Protein AF-A0A3M0YSV9-F1 (afdb_monomer)

Mean predicted aligned error: 3.18 Å

Sequence (47 aa):
MPNTRHIVLLPGDGIGPEVVAEARKVLEAVADAFDRSLSFEERLIGH

Solvent-accessible surface area (backbone atoms only — not comparable to full-atom values): 2904 Å² total; per-residue (Å²): 128,86,81,62,47,79,43,78,44,66,35,46,62,89,66,28,50,64,54,47,54,53,52,48,53,53,52,52,55,50,21,64,76,66,80,46,53,72,46,79,46,81,49,92,52,70,135

pLDDT: mean 94.68, std 8.61, range [53.62, 98.75]

Radius of gyration: 12.09 Å; Cα contacts (8 Å, |Δi|>4): 53; chains: 1; bounding box: 24×18×31 Å

Foldseek 3Di:
DADEAEDEQEQEDDCSVVVSVVVVVVVVVVCVVVVHHYDYHYDYDYD

Structure (mmCIF, N/CA/C/O backbone):
data_AF-A0A3M0YSV9-F1
#
_entry.id   AF-A0A3M0YSV9-F1
#
loop_
_atom_site.group_PDB
_atom_site.id
_atom_site.type_symbol
_atom_site.label_atom_id
_atom_site.label_alt_id
_atom_site.label_comp_id
_atom_site.label_asym_id
_atom_site.label_entity_id
_atom_site.label_seq_id
_atom_site.pdbx_PDB_ins_code
_atom_site.Cartn_x
_atom_site.Cartn_y
_atom_site.Cartn_z
_atom_site.occupancy
_atom_site.B_iso_or_equiv
_atom_site.auth_seq_id
_atom_site.auth_comp_id
_atom_site.auth_asym_id
_atom_site.auth_atom_id
_atom_site.pdbx_PDB_model_num
ATOM 1 N N . MET A 1 1 ? -6.242 11.696 19.154 1.00 53.62 1 MET A N 1
ATOM 2 C CA . MET A 1 1 ? -6.064 11.352 17.727 1.00 53.62 1 MET A CA 1
ATOM 3 C C . MET A 1 1 ? -5.178 10.119 17.683 1.00 53.62 1 MET A C 1
ATOM 5 O O . MET A 1 1 ? -4.140 10.169 18.338 1.00 53.62 1 MET A O 1
ATOM 9 N N . PRO A 1 2 ? -5.581 9.006 17.047 1.00 65.62 2 PRO A N 1
ATOM 10 C CA . PRO A 1 2 ? -4.677 7.871 16.893 1.00 65.62 2 PRO A CA 1
ATOM 11 C C . PRO A 1 2 ? -3.415 8.339 16.155 1.00 65.62 2 PRO A C 1
ATOM 13 O O . PRO A 1 2 ? -3.488 9.162 15.244 1.00 65.62 2 PRO A O 1
ATOM 16 N N . ASN A 1 3 ? -2.249 7.890 16.616 1.00 83.62 3 ASN A N 1
ATOM 17 C CA . ASN A 1 3 ? -0.965 8.292 16.051 1.00 83.62 3 ASN A CA 1
ATOM 18 C C . ASN A 1 3 ? -0.749 7.553 14.720 1.00 83.62 3 ASN A C 1
ATOM 20 O O . ASN A 1 3 ? -0.262 6.418 14.713 1.00 83.62 3 ASN A O 1
ATOM 24 N N . THR A 1 4 ? -1.180 8.166 13.616 1.00 92.69 4 THR A N 1
ATOM 25 C CA . THR A 1 4 ? -1.025 7.620 12.262 1.00 92.69 4 THR A CA 1
ATOM 26 C C . THR A 1 4 ? 0.445 7.599 11.865 1.00 92.69 4 THR A C 1
ATOM 28 O O . THR A 1 4 ? 1.113 8.632 11.883 1.00 92.69 4 THR A O 1
ATOM 31 N N . ARG A 1 5 ? 0.956 6.424 11.483 1.00 95.69 5 ARG A N 1
ATOM 32 C CA . ARG A 1 5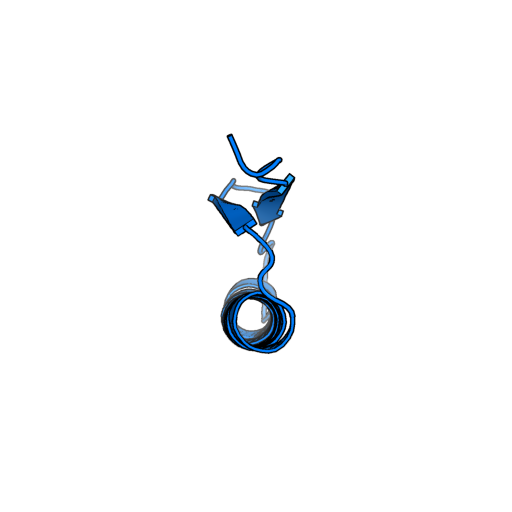 ? 2.327 6.284 10.976 1.00 95.69 5 ARG A CA 1
ATOM 33 C C . ARG A 1 5 ? 2.346 6.456 9.463 1.00 95.69 5 ARG A C 1
ATOM 35 O O . ARG A 1 5 ? 1.645 5.737 8.758 1.00 95.69 5 ARG A O 1
ATOM 42 N N . HIS A 1 6 ? 3.174 7.381 8.995 1.00 97.19 6 HIS A N 1
ATOM 43 C CA . HIS A 1 6 ? 3.353 7.672 7.580 1.00 97.19 6 HIS A CA 1
ATOM 44 C C . HIS A 1 6 ? 4.460 6.804 6.975 1.00 97.19 6 HIS A C 1
ATOM 46 O O . HIS A 1 6 ? 5.567 6.749 7.515 1.00 97.19 6 HIS A O 1
ATOM 52 N N . ILE A 1 7 ? 4.166 6.142 5.859 1.00 97.94 7 ILE A N 1
ATOM 53 C CA . ILE A 1 7 ? 5.078 5.255 5.137 1.00 97.94 7 ILE A CA 1
ATOM 54 C C . ILE A 1 7 ? 5.209 5.771 3.705 1.00 97.94 7 ILE A C 1
ATOM 56 O O . ILE A 1 7 ? 4.220 5.885 2.986 1.00 97.94 7 ILE A O 1
ATOM 60 N N . VAL A 1 8 ? 6.437 6.056 3.275 1.00 98.19 8 VAL A N 1
ATOM 61 C CA . VAL A 1 8 ? 6.711 6.378 1.870 1.00 98.19 8 VAL A CA 1
ATOM 62 C C . VAL A 1 8 ? 6.978 5.074 1.124 1.00 98.19 8 VAL A C 1
ATOM 64 O O . VAL A 1 8 ? 7.849 4.299 1.520 1.00 98.19 8 VAL A O 1
ATOM 67 N N . LEU A 1 9 ? 6.226 4.832 0.057 1.00 98.44 9 LEU A N 1
ATOM 68 C CA . LEU A 1 9 ? 6.399 3.701 -0.842 1.00 98.44 9 LEU A CA 1
ATOM 69 C C . LEU A 1 9 ? 7.263 4.136 -2.026 1.00 98.44 9 LEU A C 1
ATOM 71 O O . LEU A 1 9 ? 6.950 5.098 -2.727 1.00 98.44 9 LEU A O 1
ATOM 75 N N . LEU A 1 10 ? 8.358 3.413 -2.232 1.00 98.25 10 LEU A N 1
ATOM 76 C CA . LEU A 1 10 ? 9.341 3.660 -3.280 1.00 98.25 10 LEU A CA 1
ATOM 77 C C . LEU A 1 10 ? 9.427 2.412 -4.169 1.00 98.25 10 LEU A C 1
ATOM 79 O O . LEU A 1 10 ? 10.278 1.558 -3.921 1.00 98.25 10 LEU A O 1
ATOM 83 N N . PRO A 1 11 ? 8.513 2.255 -5.146 1.00 97.31 11 PRO A N 1
ATOM 84 C CA . PRO A 1 11 ? 8.372 1.018 -5.909 1.00 97.31 11 PRO A CA 1
ATOM 85 C C . PRO A 1 11 ? 9.587 0.677 -6.777 1.00 97.31 11 PRO A C 1
ATOM 87 O O . PRO A 1 11 ? 9.838 -0.501 -6.992 1.00 97.31 11 PRO A O 1
ATOM 90 N N . GLY A 1 12 ? 10.373 1.662 -7.219 1.00 97.25 12 GLY A N 1
ATOM 91 C CA . GLY A 1 12 ? 11.556 1.405 -8.041 1.00 97.25 12 GLY A CA 1
ATOM 92 C C . GLY A 1 12 ? 11.219 0.835 -9.423 1.00 97.25 12 GLY A C 1
ATOM 93 O O . GLY A 1 12 ? 10.126 1.044 -9.948 1.00 97.25 12 GLY A O 1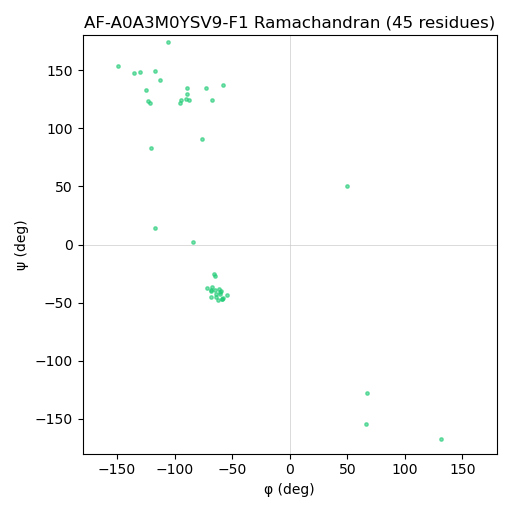
ATOM 94 N N . ASP A 1 13 ? 12.176 0.102 -9.990 1.00 96.81 13 ASP A N 1
ATOM 95 C CA . ASP A 1 13 ? 12.123 -0.455 -11.344 1.00 96.81 13 ASP A CA 1
ATOM 96 C C . ASP A 1 13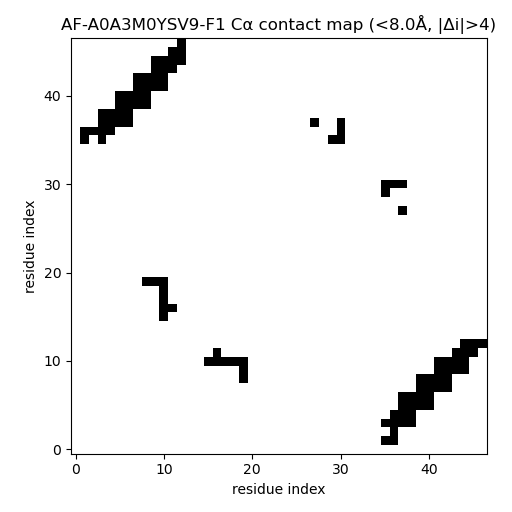 ? 11.865 -1.978 -11.353 1.00 96.81 13 ASP A C 1
ATOM 98 O O . ASP A 1 13 ? 11.886 -2.658 -10.322 1.00 96.81 13 ASP A O 1
ATOM 102 N N . GLY A 1 14 ? 11.683 -2.551 -12.547 1.00 96.25 14 GLY A N 1
ATOM 103 C CA . GLY A 1 14 ? 11.500 -3.994 -12.726 1.00 96.25 14 GLY A CA 1
ATOM 104 C C . GLY A 1 14 ? 10.181 -4.476 -12.123 1.00 96.25 14 GLY A C 1
ATOM 105 O O . GLY A 1 14 ? 9.140 -3.919 -12.437 1.00 96.25 14 GLY A O 1
ATOM 106 N N . ILE A 1 15 ? 10.237 -5.501 -11.264 1.00 97.69 15 ILE A N 1
ATOM 107 C CA . ILE A 1 15 ? 9.058 -6.065 -10.570 1.00 97.69 15 ILE A CA 1
ATOM 108 C C . ILE A 1 15 ? 8.679 -5.308 -9.282 1.00 97.69 15 ILE A C 1
ATOM 110 O O . ILE A 1 15 ? 7.832 -5.755 -8.503 1.00 97.69 15 ILE A O 1
ATOM 114 N N . GLY A 1 16 ? 9.406 -4.233 -8.972 1.00 97.25 16 GLY A N 1
ATOM 115 C CA . GLY A 1 16 ? 9.249 -3.476 -7.737 1.00 97.25 16 GLY A CA 1
ATOM 116 C C . GLY A 1 16 ? 7.836 -2.907 -7.533 1.00 97.25 16 GLY A C 1
ATOM 117 O O . GLY A 1 16 ? 7.278 -3.126 -6.452 1.00 97.25 16 GLY A O 1
ATOM 118 N N . PRO A 1 17 ? 7.204 -2.266 -8.541 1.00 97.81 17 PRO A N 1
ATOM 119 C CA . PRO A 1 17 ? 5.821 -1.796 -8.445 1.00 97.81 17 PRO A CA 1
ATOM 120 C C . PRO A 1 17 ? 4.819 -2.889 -8.057 1.00 97.81 17 PRO A C 1
ATOM 122 O O . PRO A 1 17 ? 3.980 -2.670 -7.182 1.00 97.81 17 PRO A O 1
ATOM 125 N N . GLU A 1 18 ? 4.923 -4.080 -8.644 1.00 98.44 18 GLU A N 1
ATOM 126 C CA . GLU A 1 18 ? 4.018 -5.197 -8.376 1.00 98.44 18 GLU A CA 1
ATOM 127 C C . GLU A 1 18 ? 4.194 -5.736 -6.953 1.00 98.44 18 GLU A C 1
ATOM 129 O O . GLU A 1 18 ? 3.215 -5.938 -6.234 1.00 98.44 18 GLU A O 1
ATOM 134 N N . VAL A 1 19 ? 5.438 -5.925 -6.505 1.00 98.38 19 VAL A N 1
ATOM 135 C CA . VAL A 1 19 ? 5.722 -6.440 -5.156 1.00 98.38 19 VAL A CA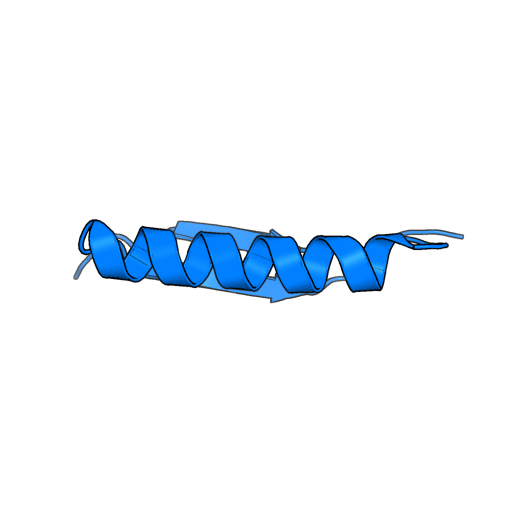 1
ATOM 136 C C . VAL A 1 19 ? 5.332 -5.426 -4.078 1.00 98.38 19 VAL A C 1
ATOM 138 O O . VAL A 1 19 ? 4.768 -5.806 -3.049 1.00 98.38 19 VAL A O 1
ATOM 141 N N . VAL A 1 20 ? 5.588 -4.133 -4.302 1.00 98.44 20 VAL A N 1
ATOM 142 C CA . VAL A 1 20 ? 5.223 -3.068 -3.356 1.00 98.44 20 VAL A CA 1
ATOM 143 C C . VAL A 1 20 ? 3.706 -2.906 -3.253 1.00 98.44 20 VAL A C 1
ATOM 145 O O . VAL A 1 20 ? 3.199 -2.703 -2.146 1.00 98.44 20 VAL A O 1
ATOM 148 N N . ALA A 1 21 ? 2.967 -3.074 -4.353 1.00 98.44 21 ALA A N 1
ATOM 149 C CA . ALA A 1 21 ? 1.506 -3.073 -4.326 1.00 98.44 21 ALA A CA 1
ATOM 150 C C . ALA A 1 21 ? 0.943 -4.198 -3.438 1.00 98.44 21 ALA A C 1
ATOM 152 O O . ALA A 1 21 ? 0.035 -3.956 -2.640 1.00 98.44 21 ALA A O 1
ATOM 153 N N . GLU A 1 22 ? 1.498 -5.411 -3.507 1.00 98.75 22 GLU A N 1
ATOM 154 C CA . GLU A 1 22 ? 1.065 -6.511 -2.632 1.00 98.75 22 GLU A CA 1
ATOM 155 C C . GLU A 1 22 ? 1.509 -6.311 -1.175 1.00 98.75 22 GLU A C 1
ATOM 157 O O . GLU A 1 22 ? 0.736 -6.573 -0.250 1.00 98.75 22 GLU A O 1
ATOM 162 N N . ALA A 1 23 ? 2.710 -5.772 -0.942 1.00 98.62 23 ALA A N 1
ATOM 163 C CA . ALA A 1 23 ? 3.172 -5.431 0.403 1.00 98.62 23 ALA A CA 1
ATOM 164 C C . ALA A 1 23 ? 2.250 -4.402 1.078 1.00 98.62 23 ALA A C 1
ATOM 166 O O . ALA A 1 23 ? 1.929 -4.540 2.260 1.00 98.62 23 ALA A O 1
ATOM 167 N N . ARG A 1 24 ? 1.767 -3.406 0.323 1.00 98.50 24 ARG A N 1
ATOM 168 C CA . ARG A 1 24 ? 0.785 -2.431 0.808 1.00 98.50 24 ARG A CA 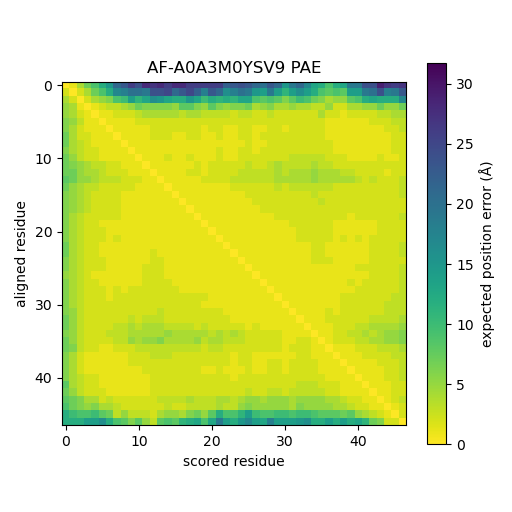1
ATOM 169 C C . ARG A 1 24 ? -0.501 -3.109 1.287 1.00 98.50 24 ARG A C 1
ATOM 171 O O . ARG A 1 24 ? -0.936 -2.816 2.396 1.00 98.50 24 ARG A O 1
ATOM 178 N N . LYS A 1 25 ? -1.060 -4.059 0.526 1.00 98.62 25 LYS A N 1
ATOM 179 C CA . LYS A 1 25 ? -2.276 -4.797 0.933 1.00 98.62 25 LYS A CA 1
ATOM 180 C C . LYS A 1 25 ? -2.073 -5.575 2.232 1.00 98.62 25 LYS A C 1
ATOM 182 O O . LYS A 1 25 ? -2.949 -5.593 3.092 1.00 98.62 25 LYS A O 1
ATOM 187 N N . VAL A 1 26 ? -0.908 -6.205 2.398 1.00 98.56 26 VAL A N 1
ATOM 188 C CA . VAL A 1 26 ? -0.564 -6.907 3.645 1.00 98.56 26 VAL A CA 1
ATOM 189 C C . VAL A 1 26 ? -0.472 -5.922 4.813 1.00 98.56 26 VAL A C 1
ATOM 191 O O . VAL A 1 26 ? -0.985 -6.207 5.893 1.00 98.56 26 VAL A O 1
ATOM 194 N N . LEU A 1 27 ? 0.145 -4.755 4.610 1.00 98.25 27 LEU A N 1
ATOM 195 C CA . LEU A 1 27 ? 0.243 -3.720 5.642 1.00 98.25 27 LEU A CA 1
ATOM 196 C C . LEU A 1 27 ? -1.124 -3.144 6.024 1.00 98.25 27 LEU A C 1
ATOM 198 O O . LEU A 1 27 ? -1.352 -2.914 7.208 1.00 98.25 27 LEU A O 1
ATOM 202 N N . GLU A 1 28 ? -2.024 -2.947 5.062 1.00 98.12 28 GLU A N 1
ATOM 203 C CA . GLU A 1 28 ? -3.415 -2.541 5.304 1.00 98.12 28 GLU A CA 1
ATOM 204 C C . GLU A 1 28 ? -4.155 -3.606 6.131 1.00 98.12 28 GLU A C 1
ATOM 206 O O . GLU A 1 28 ? -4.704 -3.291 7.184 1.00 98.12 28 GLU A 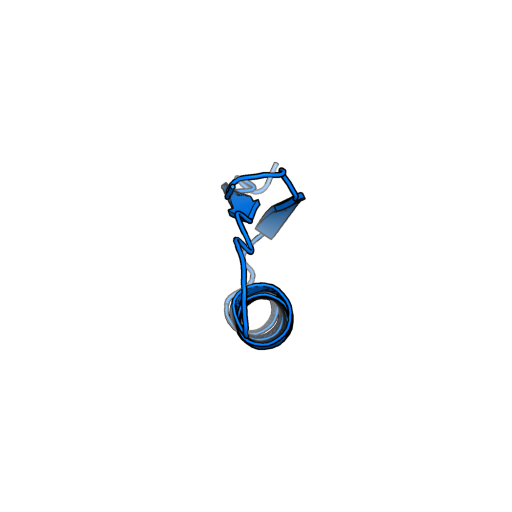O 1
ATOM 211 N N . ALA A 1 29 ? -4.054 -4.887 5.761 1.00 98.38 29 ALA A N 1
ATOM 212 C CA . ALA A 1 29 ? -4.666 -5.977 6.524 1.00 98.38 29 ALA A CA 1
ATOM 213 C C . ALA A 1 29 ? -4.120 -6.090 7.963 1.00 98.38 29 ALA A C 1
ATOM 215 O O . ALA A 1 29 ? -4.867 -6.354 8.905 1.00 98.38 29 ALA A O 1
ATOM 216 N N . VAL A 1 30 ? -2.814 -5.875 8.159 1.00 97.44 30 VAL A N 1
ATOM 217 C CA . VAL A 1 30 ? -2.196 -5.824 9.495 1.00 97.44 30 VAL A CA 1
ATOM 218 C C . VAL A 1 30 ? -2.652 -4.583 10.267 1.00 97.44 30 VAL A C 1
ATOM 220 O O . VAL A 1 30 ? -2.882 -4.662 11.472 1.00 97.44 30 VAL A O 1
ATOM 223 N N . ALA A 1 31 ? -2.790 -3.433 9.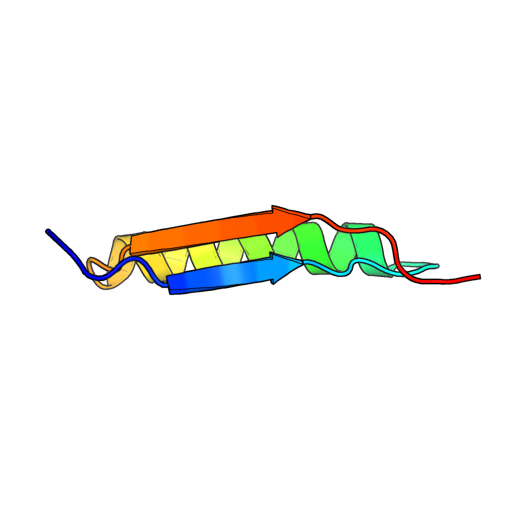609 1.00 96.62 31 ALA A N 1
ATOM 224 C CA . ALA A 1 31 ? -3.289 -2.216 10.240 1.00 96.62 31 ALA A CA 1
ATOM 225 C C . ALA A 1 31 ? -4.697 -2.435 10.813 1.00 96.62 31 ALA A C 1
ATOM 227 O O . ALA A 1 31 ? -4.921 -2.157 11.994 1.00 96.62 31 ALA A O 1
ATOM 228 N N . ASP A 1 32 ? -5.578 -3.047 10.021 1.00 96.50 32 ASP A N 1
ATOM 229 C CA . ASP A 1 32 ? -6.945 -3.388 10.414 1.00 96.50 32 ASP A CA 1
ATOM 230 C C . ASP A 1 32 ? -6.975 -4.421 11.552 1.00 96.50 32 ASP A C 1
ATOM 232 O O . ASP A 1 32 ? -7.687 -4.247 12.541 1.00 96.50 32 ASP A O 1
ATOM 236 N N . ALA A 1 33 ? -6.157 -5.476 11.467 1.00 98.00 33 ALA A N 1
ATOM 237 C CA . ALA A 1 33 ? -6.133 -6.549 12.464 1.00 98.00 33 ALA A CA 1
ATOM 238 C C . ALA A 1 33 ? -5.652 -6.103 13.859 1.00 98.00 33 ALA A C 1
ATOM 240 O O . ALA A 1 33 ? -5.995 -6.733 14.860 1.00 98.00 33 ALA A O 1
A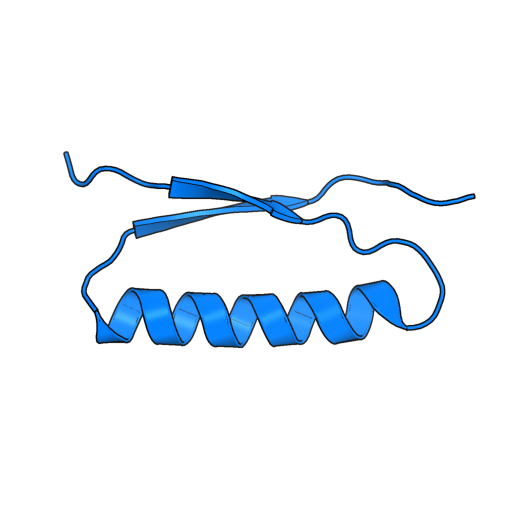TOM 241 N N . PHE A 1 34 ? -4.845 -5.040 13.940 1.00 95.75 34 PHE A N 1
ATOM 242 C CA . PHE A 1 34 ? -4.220 -4.576 15.186 1.00 95.75 34 PHE A CA 1
ATOM 243 C C . PHE A 1 34 ? -4.665 -3.171 15.623 1.00 95.75 34 PHE A C 1
ATOM 245 O O . PHE A 1 34 ? -4.007 -2.578 16.492 1.00 95.75 34 PHE A O 1
ATOM 252 N N . ASP A 1 35 ? -5.742 -2.650 15.023 1.00 94.62 35 ASP A N 1
ATOM 253 C CA . ASP A 1 35 ? -6.300 -1.312 15.264 1.00 94.62 35 ASP A CA 1
ATOM 254 C C . ASP A 1 35 ? -5.215 -0.219 15.188 1.00 94.62 35 ASP A C 1
ATOM 256 O O . ASP A 1 35 ? -4.973 0.570 16.109 1.00 94.62 35 ASP A O 1
ATOM 260 N N . ARG A 1 36 ? -4.441 -0.245 14.095 1.00 94.25 36 ARG A N 1
ATOM 261 C CA . ARG A 1 36 ? -3.366 0.716 13.819 1.00 94.25 36 ARG A CA 1
ATOM 262 C C . ARG A 1 36 ? -3.725 1.580 12.629 1.00 94.25 36 ARG A C 1
ATOM 264 O O . ARG A 1 36 ? -4.210 1.101 11.621 1.00 94.25 36 ARG A O 1
ATOM 271 N N . SER A 1 37 ? -3.378 2.859 12.713 1.00 95.69 37 SER A N 1
ATOM 272 C CA . SER A 1 37 ? -3.522 3.785 11.592 1.00 95.69 37 SER A CA 1
ATOM 273 C C . SER A 1 37 ? -2.205 3.893 10.822 1.00 95.69 37 SER A C 1
ATOM 275 O O . SER A 1 37 ? -1.174 4.267 11.394 1.00 95.69 37 SER A O 1
ATOM 277 N N . LEU A 1 38 ? -2.242 3.578 9.528 1.00 96.94 38 LEU A N 1
ATOM 278 C CA . LEU A 1 38 ? -1.150 3.783 8.575 1.00 96.94 38 LEU A CA 1
ATOM 279 C C . LEU A 1 38 ? -1.596 4.765 7.486 1.00 96.94 38 LEU A C 1
ATOM 281 O O . LEU A 1 38 ? -2.772 4.812 7.132 1.00 96.94 38 LEU A O 1
ATOM 285 N N . SER A 1 39 ? -0.658 5.536 6.948 1.00 97.31 39 SER A N 1
ATOM 286 C CA . SER A 1 39 ? -0.844 6.310 5.721 1.00 97.31 39 SER A CA 1
ATOM 287 C C . SER A 1 39 ? 0.309 6.051 4.761 1.00 97.31 39 SER A C 1
ATOM 289 O O . SER A 1 39 ? 1.433 5.790 5.194 1.00 97.31 39 SER A O 1
ATOM 291 N N . PHE A 1 40 ? 0.019 6.114 3.463 1.00 98.19 40 PHE A N 1
ATOM 292 C CA . PHE A 1 40 ? 0.971 5.793 2.405 1.00 98.19 40 PHE A CA 1
ATOM 293 C C . PHE A 1 40 ? 1.113 6.965 1.431 1.00 98.19 40 PHE A C 1
ATOM 295 O O . PHE A 1 40 ? 0.108 7.505 0.968 1.00 98.19 40 PHE A O 1
ATOM 302 N N . GLU A 1 41 ? 2.351 7.320 1.098 1.00 98.25 41 GLU A N 1
ATOM 303 C CA . GLU A 1 41 ? 2.701 8.255 0.021 1.00 98.25 41 GLU A CA 1
ATOM 304 C C . GLU A 1 41 ? 3.604 7.527 -0.973 1.00 98.25 41 GLU A C 1
ATOM 306 O O . GLU A 1 41 ? 4.668 7.041 -0.598 1.00 98.25 41 GLU A O 1
ATOM 311 N N . GLU A 1 42 ? 3.208 7.446 -2.240 1.00 97.94 42 GLU A N 1
ATOM 312 C CA . GLU A 1 42 ? 4.052 6.865 -3.287 1.00 97.94 42 GLU A CA 1
ATOM 313 C C . GLU A 1 42 ? 4.950 7.931 -3.915 1.00 97.94 42 GLU A C 1
ATOM 315 O O . GLU A 1 42 ? 4.500 9.033 -4.244 1.00 97.94 42 GLU A O 1
ATOM 320 N N . ARG A 1 43 ? 6.235 7.607 -4.092 1.00 97.81 43 ARG A N 1
ATOM 321 C CA . ARG A 1 43 ? 7.217 8.494 -4.722 1.00 97.81 43 ARG A CA 1
ATOM 322 C C . ARG A 1 43 ? 8.087 7.743 -5.715 1.00 97.81 43 ARG A C 1
ATOM 324 O O . ARG A 1 43 ? 8.395 6.569 -5.543 1.00 97.81 43 ARG A O 1
ATOM 331 N N . LEU A 1 44 ? 8.486 8.459 -6.762 1.00 95.19 44 LEU A N 1
ATOM 332 C CA . LEU A 1 44 ? 9.368 7.927 -7.791 1.00 95.19 44 LEU A CA 1
ATOM 333 C C . LEU A 1 44 ? 10.795 7.795 -7.251 1.00 95.19 44 LEU A C 1
ATOM 335 O O . LEU A 1 44 ? 11.322 8.713 -6.618 1.00 95.19 44 LEU A O 1
ATOM 339 N N . ILE A 1 45 ? 11.405 6.653 -7.541 1.00 95.38 45 ILE A N 1
ATOM 340 C CA . ILE A 1 45 ? 12.832 6.371 -7.407 1.00 95.38 45 ILE A CA 1
ATOM 341 C C . ILE A 1 45 ? 13.186 5.358 -8.495 1.00 95.38 45 ILE A C 1
ATOM 343 O O . ILE A 1 45 ? 12.312 4.596 -8.903 1.00 9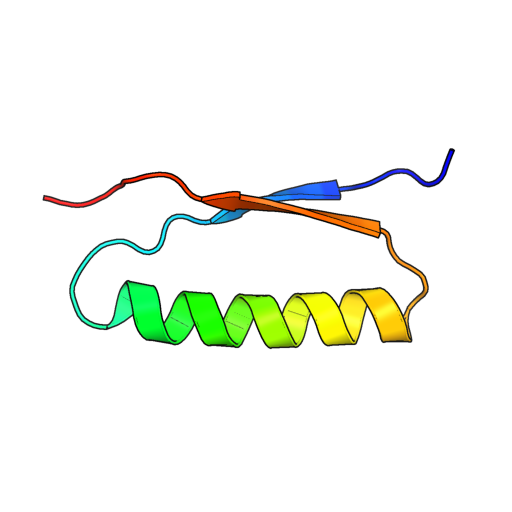5.38 45 ILE A O 1
ATOM 347 N N . GLY A 1 46 ? 14.437 5.331 -8.933 1.00 86.44 46 GLY A N 1
ATOM 348 C CA . GLY A 1 46 ? 14.866 4.456 -10.020 1.00 86.44 46 GLY A CA 1
ATOM 349 C C . GLY A 1 46 ? 15.672 5.223 -11.054 1.00 86.44 46 GLY A C 1
ATOM 350 O O . GLY A 1 46 ? 16.129 6.339 -10.773 1.00 86.44 46 GLY A O 1
ATOM 351 N N . HIS A 1 47 ? 15.881 4.595 -12.205 1.00 74.62 47 HIS A N 1
ATOM 352 C CA . HIS A 1 47 ? 16.695 5.137 -13.295 1.00 74.62 47 HIS A CA 1
ATOM 353 C C . HIS A 1 47 ? 15.994 6.184 -14.166 1.00 74.62 47 HIS A C 1
ATOM 355 O O . HIS A 1 47 ? 14.774 6.072 -14.411 1.00 74.62 47 HIS A O 1
#

Nearest PDB structures (foldseek):
  3vml-assembly1_A-2  TM=9.715E-01  e=2.252E-03  Shewanella oneidensis MR-1
  1v5b-assembly4_H  TM=9.558E-01  e=2.988E-03  Heyndrickxia coagulans
  3vmk-assembly1_B  TM=9.705E-01  e=2.988E-03  Shewanella benthica
  3udu-assembly2_D  TM=9.671E-01  e=6.980E-03  Campylobacter jejuni
  5j34-assembly2_D  TM=9.529E-01  e=7.492E-03  Arabidopsis thaliana

Secondary structure (DSSP, 8-state):
---PEEEEE---STTHHHHHHHHHHHHHHHHHHTT--EEEEE-----